Protein AF-A0A8X6ITY4-F1 (afdb_monomer)

Solvent-accessible surface area (backbone atoms only — not comparable to full-atom values): 6793 Å² total; per-residue (Å²): 144,66,68,73,61,58,65,55,49,57,58,50,57,52,49,53,52,47,64,65,48,44,60,57,50,52,51,54,51,50,52,28,56,56,39,43,47,49,40,56,56,49,48,52,51,38,53,52,49,51,58,48,66,70,37,70,70,45,74,76,74,50,89,73,59,66,55,54,51,52,55,52,56,58,68,53,83,68,72,70,57,53,55,90,86,76,42,61,40,34,68,66,45,56,53,49,56,50,48,50,52,50,53,52,48,51,51,54,51,52,55,56,54,55,66,71,77,111

pLDDT: mean 70.58, std 11.55, range [41.34, 90.06]

Foldseek 3Di:
DPPVVVVVVVVVVVVVVCVVCVVVVVVLVVCLVVLQCVQVVLVVVLVVLVVVLPPCVVVPVDPDPVPVVSVVSNPDDTDFDDDVVPDGSHPVRVVVVVVVCVVVVVVVVVVVVVVVVD

Radius of gyration: 25.49 Å; Cα contacts (8 Å, |Δi|>4): 46; chains: 1; bounding box: 55×28×75 Å

Sequence (118 aa):
MSIGVQQQLLPRETMELVTNAYPGLVIVVSITVCSSSIPEYLSKIKITVGSLLDNEMFRNINKGKDLTLFKRIERKKVIYMSAYDMVYFKKSFLLSAFGVLFSYGLLVVNLNLNRKNE

Secondary structure (DSSP, 8-state):
--HHHHHHHHHHHHHHHHHHHHHHHHHHHHHHHHHHHHHHHHHHHHHHHHHHHHSTHHHHH--SSHHHHHHHHHHS-----EETTTEE-SHHHHHHHHHHHHHHHHHHHHHHHHHT--

Mean predicted aligned error: 14.57 Å

Organism: Trichonephila clavata (NCBI:txid2740835)

Structure (mmCIF, N/CA/C/O backbone):
data_AF-A0A8X6ITY4-F1
#
_entry.id   AF-A0A8X6ITY4-F1
#
loop_
_atom_site.group_PDB
_atom_site.id
_atom_site.type_symbol
_atom_site.label_atom_id
_atom_site.label_alt_id
_atom_site.label_comp_id
_atom_site.label_asym_id
_atom_site.label_entity_id
_atom_site.label_seq_id
_atom_site.pdbx_PDB_ins_code
_atom_site.Cartn_x
_atom_site.Cartn_y
_atom_site.Cartn_z
_atom_site.occupancy
_atom_site.B_iso_or_equiv
_atom_site.auth_seq_id
_atom_site.auth_comp_id
_atom_site.auth_asym_id
_atom_site.auth_atom_id
_atom_site.pdbx_PDB_model_num
ATOM 1 N N . MET A 1 1 ? 26.419 8.743 -41.011 1.00 42.31 1 MET A N 1
ATOM 2 C CA . MET A 1 1 ? 26.246 9.667 -39.866 1.00 42.31 1 MET A CA 1
ATOM 3 C C . MET A 1 1 ? 24.788 9.642 -39.375 1.00 42.31 1 MET A C 1
ATOM 5 O O . MET A 1 1 ? 24.166 10.685 -39.277 1.00 42.31 1 MET A O 1
ATOM 9 N N . SER A 1 2 ? 24.223 8.459 -39.077 1.00 41.34 2 SER A N 1
ATOM 10 C CA . SER A 1 2 ? 22.781 8.317 -38.742 1.00 41.34 2 SER A CA 1
ATOM 11 C C . SER A 1 2 ? 22.495 7.564 -37.439 1.00 41.34 2 SER A C 1
ATOM 13 O O . SER A 1 2 ? 21.344 7.460 -37.034 1.00 41.34 2 SER A O 1
ATOM 15 N N . ILE A 1 3 ? 23.528 7.067 -36.752 1.00 48.34 3 ILE A N 1
ATOM 16 C CA . ILE A 1 3 ? 23.370 6.277 -35.518 1.00 48.34 3 ILE A CA 1
ATOM 17 C C . ILE A 1 3 ? 23.179 7.199 -34.294 1.00 48.34 3 ILE A C 1
ATOM 19 O O . ILE A 1 3 ? 22.413 6.883 -33.389 1.00 48.34 3 ILE A O 1
ATOM 23 N N . GLY A 1 4 ? 23.793 8.391 -34.307 1.00 44.16 4 GLY A N 1
ATOM 24 C CA . GLY A 1 4 ? 23.734 9.353 -33.196 1.00 44.16 4 GLY A CA 1
ATOM 25 C C . GLY A 1 4 ? 22.393 10.079 -33.023 1.00 44.16 4 GLY A C 1
ATOM 26 O O . GLY A 1 4 ? 22.088 10.518 -31.921 1.00 44.16 4 GLY A O 1
ATOM 27 N N . VAL A 1 5 ? 21.568 10.176 -34.073 1.00 47.44 5 VAL A N 1
ATOM 28 C CA . VAL A 1 5 ? 20.260 10.865 -34.006 1.00 47.44 5 VAL A CA 1
ATOM 29 C C . VAL A 1 5 ? 19.174 9.942 -33.427 1.00 47.44 5 VAL A C 1
ATOM 31 O O . VAL A 1 5 ? 18.335 10.383 -32.647 1.00 47.44 5 VAL A O 1
ATOM 34 N N . GLN A 1 6 ? 19.239 8.637 -33.716 1.00 45.00 6 GLN A N 1
ATOM 35 C CA . GLN A 1 6 ? 18.326 7.626 -33.155 1.00 45.00 6 GLN A CA 1
ATOM 36 C C . GLN A 1 6 ? 18.548 7.404 -31.648 1.00 45.00 6 GLN A C 1
ATOM 38 O O . GLN A 1 6 ? 17.592 7.236 -30.894 1.00 45.00 6 GLN A O 1
ATOM 43 N N . GLN A 1 7 ? 19.799 7.478 -31.181 1.00 48.28 7 GLN A N 1
ATOM 44 C CA . GLN A 1 7 ? 20.130 7.354 -29.755 1.00 48.28 7 GLN A CA 1
ATOM 45 C C . GLN A 1 7 ? 19.698 8.548 -28.899 1.00 48.28 7 GLN A C 1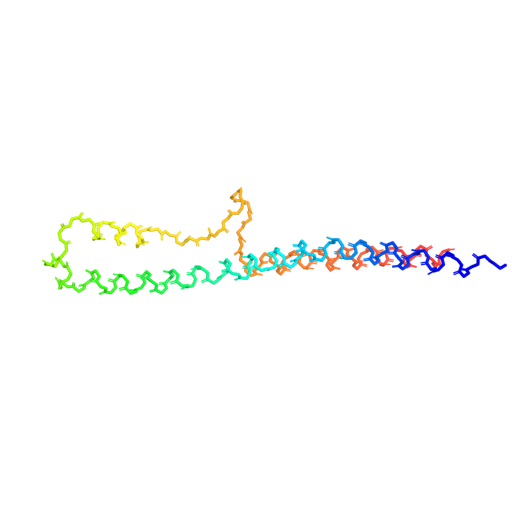
ATOM 47 O O . GLN A 1 7 ? 19.646 8.398 -27.685 1.00 48.28 7 GLN A O 1
ATOM 52 N N . GLN A 1 8 ? 19.394 9.709 -29.488 1.00 49.72 8 GLN A N 1
ATOM 53 C CA . GLN A 1 8 ? 18.933 10.894 -28.752 1.00 49.72 8 GLN A CA 1
ATOM 54 C C . GLN A 1 8 ? 17.404 11.025 -28.711 1.00 49.72 8 GLN A C 1
ATOM 56 O O . GLN A 1 8 ? 16.881 11.645 -27.787 1.00 49.72 8 GLN A O 1
ATOM 61 N N . LEU A 1 9 ? 16.681 10.408 -29.654 1.00 51.16 9 LEU A N 1
ATOM 62 C CA . LEU A 1 9 ? 15.213 10.364 -29.632 1.00 51.16 9 LEU A CA 1
ATOM 63 C C . LEU A 1 9 ? 14.686 9.411 -28.552 1.00 51.16 9 LEU A C 1
ATOM 65 O O . LEU A 1 9 ? 13.825 9.792 -27.767 1.00 51.16 9 LEU A O 1
ATOM 69 N N . LEU A 1 10 ? 15.254 8.202 -28.464 1.00 55.12 10 LEU A N 1
ATOM 70 C CA . LEU A 1 10 ? 14.861 7.191 -27.477 1.00 55.12 10 LEU A CA 1
ATOM 71 C C . LEU A 1 10 ? 14.874 7.708 -26.017 1.00 55.12 10 LEU A C 1
ATOM 73 O O . LEU A 1 10 ? 13.869 7.536 -25.330 1.00 55.12 10 LEU A O 1
ATOM 77 N N . PRO A 1 11 ? 15.943 8.371 -25.522 1.00 61.34 11 PRO A N 1
ATOM 78 C CA . PRO A 1 11 ? 15.975 8.887 -24.158 1.00 61.34 11 PRO A CA 1
ATOM 79 C C . PRO A 1 11 ? 14.970 10.020 -23.939 1.00 61.34 11 PRO A C 1
ATOM 81 O O . PRO A 1 11 ? 14.413 10.112 -22.851 1.00 61.34 11 PRO A O 1
ATOM 84 N N . ARG A 1 12 ? 14.685 10.844 -24.954 1.00 62.81 12 ARG A N 1
ATOM 85 C CA . ARG A 1 12 ? 13.760 11.980 -24.838 1.00 62.81 12 ARG A CA 1
ATOM 86 C C . ARG A 1 12 ? 12.310 11.515 -24.683 1.00 62.81 12 ARG A C 1
ATOM 88 O O . ARG A 1 12 ? 11.652 11.914 -23.730 1.00 62.81 12 ARG A O 1
ATOM 95 N N . GLU A 1 13 ? 11.878 10.579 -25.523 1.00 65.81 13 GLU A N 1
ATOM 96 C CA . GLU A 1 13 ? 10.553 9.944 -25.442 1.00 65.81 13 GLU A CA 1
ATOM 97 C C . GLU A 1 13 ? 10.366 9.196 -24.111 1.00 65.81 13 GLU A C 1
ATOM 99 O O . GLU A 1 13 ? 9.334 9.310 -23.448 1.00 65.81 13 GLU A O 1
ATOM 104 N N . THR A 1 14 ? 11.394 8.467 -23.655 1.00 70.31 14 THR A N 1
ATOM 105 C CA . THR A 1 14 ? 11.337 7.789 -22.348 1.00 70.31 14 THR A CA 1
ATOM 106 C C . THR A 1 14 ? 11.293 8.773 -21.182 1.00 70.31 14 THR A C 1
ATOM 108 O O . THR A 1 14 ? 10.638 8.502 -20.178 1.00 70.31 14 THR A O 1
ATOM 111 N N . MET A 1 15 ? 11.956 9.923 -21.307 1.00 72.31 15 MET A N 1
ATOM 112 C CA . MET A 1 15 ? 11.986 10.953 -20.276 1.00 72.31 15 MET A CA 1
ATOM 113 C C . MET A 1 15 ? 10.629 11.653 -20.171 1.00 72.31 15 MET A C 1
ATOM 115 O O . MET A 1 15 ? 10.141 11.825 -19.061 1.00 72.31 15 MET A O 1
ATOM 119 N N . GLU A 1 16 ? 9.966 11.944 -21.292 1.00 74.69 16 GLU A N 1
ATOM 120 C CA . GLU A 1 16 ? 8.606 12.500 -21.311 1.00 74.69 16 GLU A CA 1
ATOM 121 C C . GLU A 1 16 ? 7.572 11.535 -20.711 1.00 74.69 16 GLU A C 1
ATOM 123 O O . GLU A 1 16 ? 6.755 11.937 -19.877 1.00 74.69 16 GLU A O 1
ATOM 128 N N . LEU A 1 17 ? 7.657 10.242 -21.042 1.00 74.94 17 LEU A N 1
ATOM 1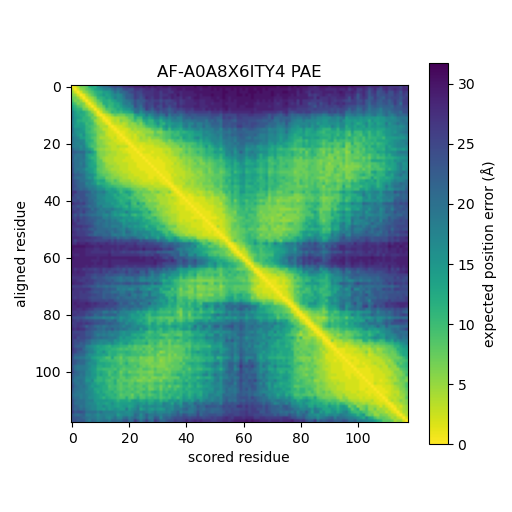29 C CA . LEU A 1 17 ? 6.832 9.192 -20.434 1.00 74.94 17 LEU A CA 1
ATOM 130 C C . LEU A 1 17 ? 7.025 9.106 -18.916 1.00 74.94 17 LEU A C 1
ATOM 132 O O . LEU A 1 17 ? 6.047 9.042 -18.168 1.00 74.94 17 LEU A O 1
ATOM 136 N N . VAL A 1 18 ? 8.276 9.135 -18.450 1.00 76.62 18 VAL A N 1
ATOM 137 C CA . VAL A 1 18 ? 8.593 9.118 -17.017 1.00 76.62 18 VAL A CA 1
ATOM 138 C C . VAL A 1 18 ? 8.064 10.375 -16.337 1.00 76.62 18 VAL A C 1
ATOM 140 O O . VAL A 1 18 ? 7.409 10.266 -15.303 1.00 76.62 18 VAL A O 1
ATOM 143 N N . THR A 1 19 ? 8.282 11.559 -16.912 1.00 80.38 19 THR A N 1
ATOM 144 C CA . THR A 1 19 ? 7.802 12.826 -16.344 1.00 80.38 19 THR A CA 1
ATOM 145 C C . THR A 1 19 ? 6.278 12.872 -16.256 1.00 80.38 19 THR A C 1
ATOM 147 O O . THR A 1 19 ? 5.752 13.394 -15.276 1.00 80.38 19 THR A O 1
ATOM 150 N N . ASN A 1 20 ? 5.562 12.279 -17.213 1.00 80.81 20 ASN A N 1
ATOM 151 C CA . ASN A 1 20 ? 4.102 12.242 -17.203 1.00 80.81 20 ASN A CA 1
ATOM 152 C C . ASN A 1 20 ? 3.532 11.189 -16.227 1.00 80.81 20 ASN A C 1
ATOM 154 O O . ASN A 1 20 ? 2.520 11.424 -15.569 1.00 80.81 20 ASN A O 1
ATOM 158 N N . ALA A 1 21 ? 4.194 10.036 -16.076 1.00 80.62 21 ALA A N 1
ATOM 159 C CA . ALA A 1 21 ? 3.762 8.970 -15.163 1.00 80.62 21 ALA A CA 1
ATOM 160 C C . ALA A 1 21 ? 4.142 9.231 -13.691 1.00 80.62 21 ALA A C 1
ATOM 162 O O . ALA A 1 21 ? 3.446 8.787 -12.773 1.00 80.62 21 ALA A O 1
ATOM 163 N N . TYR A 1 22 ? 5.230 9.969 -13.457 1.00 82.12 22 TYR A N 1
ATOM 164 C CA . TYR A 1 22 ? 5.747 10.298 -12.129 1.00 82.12 22 TYR A CA 1
ATOM 165 C C . TYR A 1 22 ? 4.716 10.947 -11.188 1.00 82.12 22 TYR A C 1
ATOM 167 O O . TYR A 1 22 ? 4.537 10.430 -10.083 1.00 82.12 22 TYR A O 1
ATOM 175 N N . PRO A 1 23 ? 3.986 12.017 -11.569 1.00 86.31 23 PRO A N 1
ATOM 176 C CA . PRO A 1 23 ? 2.999 12.627 -10.679 1.00 86.31 23 PRO A CA 1
ATOM 177 C C . PRO A 1 23 ? 1.880 11.650 -10.301 1.00 86.31 23 PRO A C 1
ATOM 179 O O 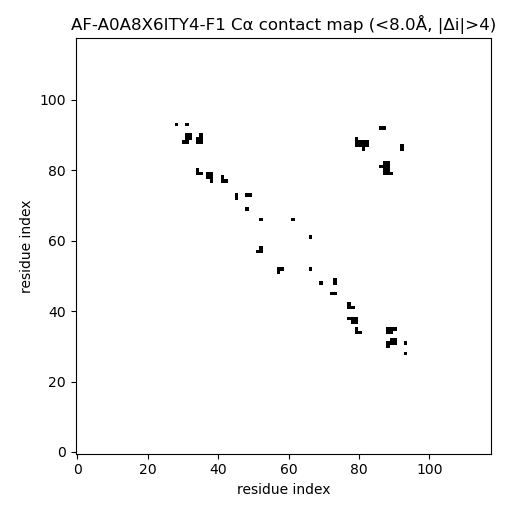. PRO A 1 23 ? 1.469 11.618 -9.142 1.00 86.31 23 PRO A O 1
ATOM 182 N N . GLY A 1 24 ? 1.438 10.797 -11.232 1.00 82.50 24 GLY A N 1
ATOM 183 C CA . GLY A 1 24 ? 0.453 9.750 -10.949 1.00 82.50 24 GLY A CA 1
ATOM 184 C C . GLY A 1 24 ? 0.953 8.753 -9.901 1.00 82.50 24 GLY A C 1
ATOM 185 O O . GLY A 1 24 ? 0.242 8.445 -8.943 1.00 82.50 24 GLY A O 1
ATOM 186 N N . LEU A 1 25 ? 2.206 8.313 -10.026 1.00 83.38 25 LEU A N 1
ATOM 187 C CA . LEU A 1 25 ? 2.867 7.450 -9.043 1.00 83.38 25 LEU A CA 1
ATOM 188 C C . LEU A 1 25 ? 2.946 8.109 -7.662 1.00 83.38 25 LEU A C 1
ATOM 190 O O . LEU A 1 25 ? 2.573 7.489 -6.665 1.00 83.38 25 LEU A O 1
ATOM 194 N N . VAL A 1 26 ? 3.371 9.374 -7.597 1.00 85.06 26 VAL A N 1
ATOM 195 C CA . VAL A 1 26 ? 3.463 10.127 -6.337 1.00 85.06 26 VAL A CA 1
ATOM 196 C C . VAL A 1 26 ? 2.096 10.239 -5.663 1.00 85.06 26 VAL A C 1
ATOM 198 O O . VAL A 1 26 ? 1.994 10.025 -4.453 1.00 85.06 26 VAL A O 1
ATOM 201 N N . ILE A 1 27 ? 1.035 10.521 -6.423 1.00 85.12 27 ILE A N 1
ATOM 202 C CA . ILE A 1 27 ? -0.333 10.608 -5.896 1.00 85.12 27 ILE A CA 1
ATOM 203 C C . ILE A 1 27 ? -0.782 9.260 -5.319 1.00 85.12 27 ILE A C 1
ATOM 205 O O . ILE A 1 27 ? -1.232 9.207 -4.174 1.00 85.12 27 ILE A O 1
ATOM 209 N N . VAL A 1 28 ? -0.622 8.160 -6.061 1.00 82.19 28 VAL A N 1
ATOM 210 C CA . VAL A 1 28 ? -1.053 6.821 -5.614 1.00 82.19 28 VAL A CA 1
ATOM 211 C C . VAL A 1 28 ? -0.293 6.374 -4.365 1.00 82.19 28 VAL A C 1
ATOM 213 O O . VAL A 1 28 ? -0.897 5.853 -3.420 1.00 82.19 28 VAL A O 1
ATOM 216 N N . VAL A 1 29 ? 1.021 6.608 -4.324 1.00 80.81 29 VAL A N 1
ATOM 217 C CA . VAL A 1 29 ? 1.852 6.300 -3.154 1.00 80.81 29 VAL A CA 1
ATOM 218 C C . VAL A 1 29 ? 1.414 7.139 -1.959 1.00 80.81 29 VAL A C 1
ATOM 220 O O . VAL A 1 29 ? 1.180 6.582 -0.888 1.00 80.81 29 VAL A O 1
ATOM 223 N N . SER A 1 30 ? 1.221 8.447 -2.140 1.00 81.50 30 SER A N 1
ATOM 224 C CA . SER A 1 30 ? 0.813 9.353 -1.061 1.00 81.50 30 SER A CA 1
ATOM 225 C C . SER A 1 30 ? -0.550 8.969 -0.486 1.00 81.50 30 SER A C 1
ATOM 227 O O . SER A 1 30 ? -0.689 8.827 0.728 1.00 81.50 30 SER A O 1
ATOM 229 N N . ILE A 1 31 ? -1.542 8.715 -1.347 1.00 80.50 31 ILE A N 1
ATOM 230 C CA . ILE A 1 31 ? -2.878 8.269 -0.930 1.00 80.50 31 ILE A CA 1
ATOM 231 C C . ILE A 1 31 ? -2.782 6.950 -0.171 1.00 80.50 31 ILE A C 1
ATOM 233 O O . ILE A 1 31 ? -3.402 6.812 0.882 1.00 80.50 31 ILE A O 1
ATOM 237 N N . THR A 1 32 ? -1.995 5.989 -0.655 1.00 78.38 32 THR A N 1
ATOM 238 C CA . THR A 1 32 ? -1.901 4.679 -0.002 1.00 78.38 32 THR A CA 1
ATOM 239 C C . THR A 1 32 ? -1.169 4.754 1.337 1.00 78.38 32 THR A C 1
ATOM 241 O O . THR A 1 32 ? -1.593 4.117 2.301 1.00 78.38 32 THR A O 1
ATOM 244 N N . VAL A 1 33 ? -0.102 5.553 1.437 1.00 77.88 33 VAL A N 1
ATOM 245 C CA . VAL A 1 33 ? 0.631 5.770 2.692 1.00 77.88 33 VAL A CA 1
ATOM 246 C C . VAL A 1 33 ? -0.271 6.453 3.716 1.00 77.88 33 VAL 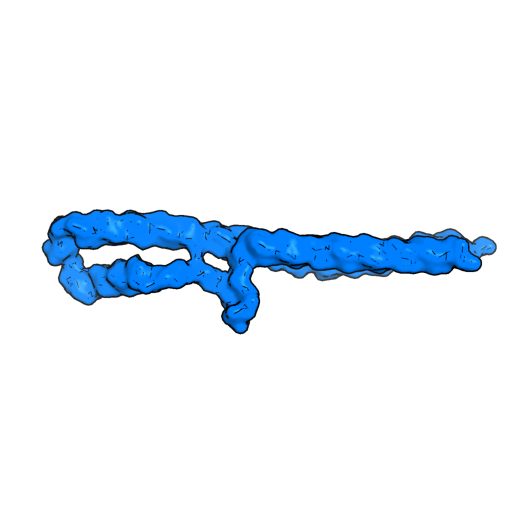A C 1
ATOM 248 O O . VAL A 1 33 ? -0.438 5.917 4.813 1.00 77.88 33 VAL A O 1
ATOM 251 N N . CYS A 1 34 ? -0.922 7.559 3.348 1.00 75.44 34 CYS A N 1
ATOM 252 C CA . CYS A 1 34 ? -1.865 8.257 4.221 1.00 75.44 34 CYS A CA 1
ATOM 253 C C . CYS A 1 34 ? -3.018 7.340 4.647 1.00 75.44 34 CYS A C 1
ATOM 255 O O . CYS A 1 34 ? -3.319 7.242 5.836 1.00 75.44 34 CYS A O 1
ATOM 257 N N . SER A 1 35 ? -3.602 6.597 3.703 1.00 71.81 35 SER A N 1
ATOM 258 C CA . SER A 1 35 ? -4.705 5.664 3.970 1.00 71.81 35 SER A CA 1
ATOM 259 C C . SER A 1 35 ? -4.302 4.509 4.874 1.00 71.81 35 SER A C 1
ATOM 261 O O . SER A 1 35 ? -5.124 4.037 5.654 1.00 71.81 35 SER A O 1
ATOM 263 N N . SER A 1 36 ? -3.042 4.069 4.819 1.00 70.38 36 SER A N 1
ATOM 264 C CA . SER A 1 36 ? -2.552 2.992 5.680 1.00 70.38 36 SER A CA 1
ATOM 265 C C . SER A 1 36 ? -2.484 3.383 7.157 1.00 70.38 36 SER A C 1
ATOM 267 O O . SER A 1 36 ? -2.642 2.515 8.014 1.00 70.38 36 SER A O 1
ATOM 269 N N . SER A 1 37 ? -2.310 4.673 7.455 1.00 71.75 37 SER A N 1
ATOM 270 C CA . SER A 1 37 ? -2.240 5.185 8.827 1.00 71.75 37 SER A CA 1
ATOM 271 C C . SER A 1 37 ? -3.625 5.451 9.430 1.00 71.75 37 SER A C 1
ATOM 273 O O . SER A 1 37 ? -3.801 5.349 10.643 1.00 71.75 37 SER A O 1
ATOM 275 N N . ILE A 1 38 ? -4.641 5.738 8.605 1.00 75.19 38 ILE A N 1
ATOM 276 C CA . ILE A 1 38 ? -6.036 5.955 9.038 1.00 75.19 38 ILE A CA 1
ATOM 277 C C . ILE A 1 38 ? -6.568 4.829 9.951 1.00 75.19 38 ILE A C 1
ATOM 279 O O . ILE A 1 38 ? -7.077 5.149 11.028 1.00 75.19 38 ILE A O 1
ATOM 283 N N . PRO A 1 39 ? -6.454 3.528 9.609 1.00 70.44 39 PRO A N 1
ATOM 284 C CA . PRO A 1 39 ? -6.956 2.456 10.465 1.00 70.44 39 PRO A CA 1
ATOM 285 C C . PRO A 1 39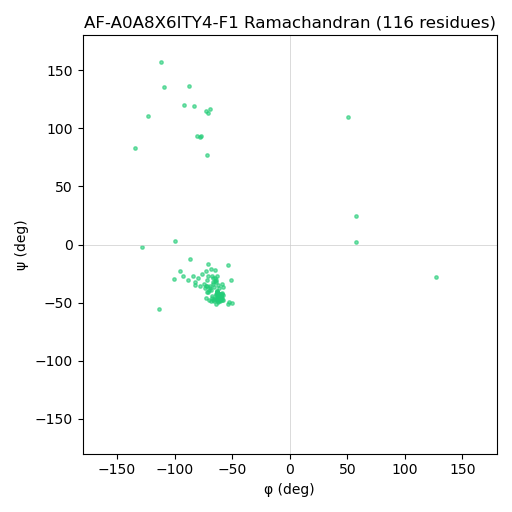 ? -6.185 2.330 11.788 1.00 70.44 39 PRO A C 1
ATOM 287 O O . PRO A 1 39 ? -6.785 1.940 12.788 1.00 70.44 39 PRO A O 1
ATOM 290 N N . GLU A 1 40 ? -4.897 2.690 11.838 1.00 73.50 40 GLU A N 1
ATOM 291 C CA . GLU A 1 40 ? -4.127 2.723 13.092 1.00 73.50 40 GLU A CA 1
ATOM 292 C C . GLU A 1 40 ? -4.619 3.828 14.028 1.00 73.50 40 GLU A C 1
ATOM 294 O O . GLU A 1 40 ? -4.888 3.571 15.204 1.00 73.50 40 GLU A O 1
ATOM 299 N N . TYR A 1 41 ? -4.784 5.051 13.516 1.00 73.44 41 TYR A N 1
ATOM 300 C CA . TYR A 1 41 ? -5.323 6.160 14.306 1.00 73.44 41 TYR A CA 1
ATOM 301 C C . TYR A 1 41 ? -6.757 5.884 14.757 1.00 73.44 41 TYR A C 1
ATOM 303 O O . TYR A 1 41 ? -7.101 6.120 15.914 1.00 73.44 41 TYR A O 1
ATOM 311 N N . LEU A 1 42 ? -7.580 5.309 13.881 1.00 73.88 42 LEU A N 1
ATOM 312 C CA . LEU A 1 42 ? -8.944 4.933 14.222 1.00 73.88 42 LEU A CA 1
ATOM 313 C C . LEU A 1 42 ? -8.994 3.819 15.276 1.00 73.88 42 LEU A C 1
ATOM 315 O O . LEU A 1 42 ? -9.859 3.850 16.147 1.00 73.88 42 LEU A O 1
ATOM 319 N N . SER A 1 43 ? -8.067 2.858 15.233 1.00 74.50 43 SER A N 1
ATOM 320 C CA . SER A 1 43 ? -7.940 1.823 16.266 1.00 74.50 43 SER A CA 1
ATOM 321 C C . SER A 1 43 ? -7.642 2.440 17.634 1.00 74.50 43 SER A C 1
ATOM 323 O O . SER A 1 43 ? -8.308 2.112 18.614 1.00 74.50 43 SER A O 1
ATOM 325 N N . LYS A 1 44 ? -6.722 3.414 17.695 1.00 79.81 44 LYS A N 1
ATOM 326 C CA . LYS A 1 44 ? -6.433 4.160 18.931 1.00 79.81 44 LYS A CA 1
ATOM 327 C C . LYS A 1 44 ? -7.666 4.902 19.443 1.00 79.81 44 LYS A C 1
ATOM 329 O O . LYS A 1 44 ? -8.012 4.750 20.609 1.00 79.81 44 LYS A O 1
ATOM 334 N N . ILE A 1 45 ? -8.375 5.620 18.567 1.00 78.62 45 ILE A N 1
ATOM 335 C CA . ILE A 1 45 ? -9.629 6.304 18.921 1.00 78.62 45 ILE A CA 1
ATOM 336 C C . ILE A 1 45 ? -10.655 5.297 19.448 1.00 78.62 45 ILE A C 1
ATOM 338 O O . ILE A 1 45 ? -11.287 5.553 20.465 1.00 78.62 45 ILE A O 1
ATOM 342 N N . LYS A 1 46 ? -10.797 4.132 18.809 1.00 76.94 46 LYS A N 1
ATOM 343 C CA . LYS A 1 46 ? -11.722 3.085 19.251 1.00 76.94 46 LYS A CA 1
ATOM 344 C C . LYS A 1 46 ? -11.377 2.558 20.645 1.00 76.94 46 LYS A C 1
ATOM 346 O O . LYS A 1 46 ? -12.285 2.390 21.450 1.00 76.94 46 LYS A O 1
ATOM 351 N N . ILE A 1 47 ? -10.098 2.320 20.935 1.00 80.06 47 ILE A N 1
ATOM 352 C CA . ILE A 1 47 ? -9.639 1.868 22.257 1.00 80.06 47 ILE A CA 1
ATOM 353 C C . ILE A 1 47 ? -9.941 2.933 23.315 1.00 80.06 47 ILE A C 1
ATOM 355 O O . ILE A 1 47 ? -10.529 2.624 24.350 1.00 80.06 47 ILE A O 1
ATOM 359 N N . THR A 1 48 ? -9.606 4.196 23.038 1.00 80.06 48 THR A N 1
ATOM 360 C CA . THR A 1 48 ? -9.874 5.310 23.955 1.00 80.06 48 THR A CA 1
ATOM 361 C C . THR A 1 48 ? -11.374 5.486 24.193 1.00 80.06 48 THR A C 1
ATOM 363 O O . THR A 1 48 ? -11.803 5.583 25.338 1.00 80.06 48 THR A O 1
ATOM 366 N N . VAL A 1 49 ? -12.192 5.443 23.140 1.00 76.44 49 VAL A N 1
ATOM 367 C CA . VAL A 1 49 ? -13.656 5.514 23.243 1.00 76.44 49 VAL A CA 1
ATOM 368 C C . VAL A 1 49 ? -14.226 4.333 24.026 1.00 76.44 49 VAL A C 1
ATOM 370 O O . VAL A 1 49 ? -15.087 4.551 24.869 1.00 76.44 49 VAL A O 1
ATOM 373 N N . GLY A 1 50 ? -13.730 3.112 23.805 1.00 73.38 50 GLY A N 1
ATOM 374 C CA . GLY A 1 50 ? -14.123 1.933 24.581 1.00 73.38 50 GLY A CA 1
ATOM 375 C C . GLY A 1 50 ? -13.836 2.112 26.073 1.00 73.38 50 GLY A C 1
ATOM 376 O O . GLY A 1 50 ? -14.732 1.949 26.892 1.00 73.38 50 GLY A O 1
ATOM 377 N N . SER A 1 51 ? -12.628 2.571 26.422 1.00 77.38 51 SER A N 1
ATOM 378 C CA . SER A 1 51 ? -12.259 2.848 27.821 1.00 77.38 51 SER A CA 1
ATOM 379 C C . SER A 1 51 ? -13.077 3.977 28.464 1.00 77.38 51 SER A C 1
ATOM 381 O O . SER A 1 51 ? -13.350 3.950 29.663 1.00 77.38 51 SER A O 1
ATOM 383 N N . LEU A 1 52 ? -13.497 4.971 27.677 1.00 72.75 52 LEU A N 1
ATOM 384 C CA . LEU A 1 52 ? -14.364 6.0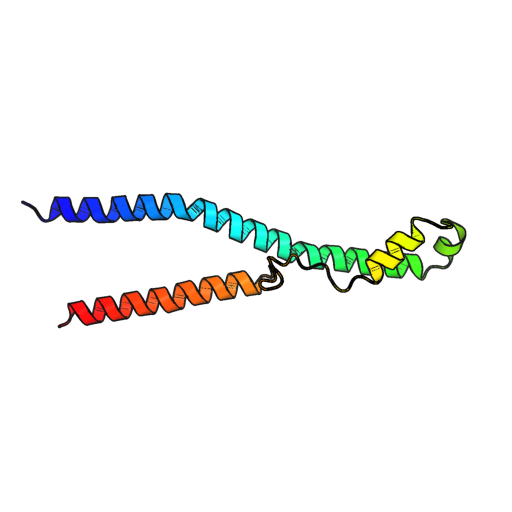60 28.131 1.00 72.75 52 LEU A CA 1
ATOM 385 C C . LEU A 1 52 ? -15.812 5.600 28.321 1.00 72.75 52 LEU A C 1
ATOM 387 O O . LEU A 1 52 ? -16.484 6.100 29.216 1.00 72.75 52 LEU A O 1
ATOM 391 N N . LEU A 1 53 ? -16.287 4.659 27.499 1.00 70.75 53 LEU A N 1
ATOM 392 C CA . LEU A 1 53 ? -17.633 4.096 27.591 1.00 70.75 53 LEU A CA 1
ATOM 393 C C . LEU A 1 53 ? -17.784 3.147 28.793 1.00 70.75 53 LEU A C 1
ATOM 395 O O . LEU A 1 53 ? -18.850 3.129 29.406 1.00 70.75 53 LEU A O 1
ATOM 399 N N . ASP A 1 54 ? -16.731 2.390 29.124 1.00 72.38 54 ASP A N 1
ATOM 400 C CA . ASP A 1 54 ? -16.691 1.466 30.273 1.00 72.38 54 ASP A CA 1
ATOM 401 C C . ASP A 1 54 ? -16.638 2.193 31.624 1.00 72.38 54 ASP A C 1
ATOM 403 O O . ASP A 1 54 ? -17.112 1.680 32.637 1.00 72.38 54 ASP A O 1
ATOM 407 N N . ASN A 1 55 ? -16.101 3.414 31.659 1.00 70.44 55 ASN A N 1
ATOM 408 C CA . ASN A 1 55 ? -16.142 4.230 32.864 1.00 70.44 55 ASN A CA 1
ATOM 409 C C . ASN A 1 55 ? -17.571 4.756 33.096 1.00 70.44 55 ASN A C 1
ATOM 411 O O . ASN A 1 55 ? -18.076 5.594 32.344 1.00 70.44 55 ASN A O 1
ATOM 415 N N . GLU A 1 56 ? -18.208 4.327 34.195 1.00 57.25 56 GLU A N 1
ATOM 416 C CA . GLU A 1 56 ? -19.576 4.719 34.594 1.00 57.25 56 GLU A CA 1
ATOM 417 C C . GLU A 1 56 ? -19.804 6.245 34.663 1.00 57.25 56 GLU A C 1
ATOM 419 O O . GLU A 1 56 ? -20.944 6.713 34.594 1.00 57.25 56 GLU A O 1
ATOM 424 N N . MET A 1 57 ? -18.729 7.036 34.720 1.00 55.66 57 MET A N 1
ATOM 425 C CA . MET A 1 57 ? -18.740 8.500 34.691 1.00 55.66 57 MET A CA 1
ATOM 426 C C . MET A 1 57 ? -19.394 9.080 33.418 1.00 55.66 57 MET A C 1
ATOM 428 O O . MET A 1 57 ? -20.095 10.090 33.491 1.00 55.66 57 MET A O 1
ATOM 432 N N . PHE A 1 58 ? -19.254 8.427 32.257 1.00 58.06 58 PHE A N 1
ATOM 433 C CA . PHE A 1 58 ? -19.834 8.906 30.989 1.00 58.06 58 PHE A CA 1
ATOM 434 C C . PHE A 1 58 ? -21.347 8.657 30.882 1.00 58.06 58 PHE A C 1
ATOM 436 O O . PHE A 1 58 ? -22.057 9.410 30.207 1.00 58.06 58 PHE A O 1
ATOM 443 N N . ARG A 1 59 ? -21.865 7.645 31.600 1.00 56.09 59 ARG A N 1
ATOM 444 C CA . ARG A 1 59 ? -23.303 7.318 31.663 1.00 56.09 59 ARG A CA 1
ATOM 445 C C . ARG A 1 59 ? -24.119 8.450 32.295 1.00 56.09 59 ARG A C 1
ATOM 447 O O . ARG A 1 59 ? -25.295 8.604 31.969 1.00 56.09 59 ARG A O 1
ATOM 454 N N . ASN A 1 60 ? -23.492 9.247 33.164 1.00 56.38 60 ASN A N 1
ATOM 455 C CA . ASN A 1 60 ? -24.141 10.359 33.858 1.00 56.38 60 ASN A CA 1
ATOM 456 C C . ASN A 1 60 ? -23.999 11.708 33.127 1.00 56.38 60 ASN A C 1
ATOM 458 O O . ASN A 1 60 ? -24.873 12.559 33.266 1.00 56.38 60 ASN A O 1
ATOM 462 N N . ILE A 1 61 ? -22.937 11.898 32.332 1.00 59.09 61 ILE A N 1
ATOM 463 C CA . ILE A 1 61 ? -22.599 13.198 31.723 1.00 59.09 61 ILE A CA 1
ATOM 464 C C . ILE A 1 61 ? -23.282 13.420 30.365 1.00 59.09 61 ILE A C 1
ATOM 466 O O . ILE A 1 61 ? -23.593 14.562 30.039 1.00 59.09 61 ILE A O 1
ATOM 470 N N . ASN A 1 62 ? -23.555 12.378 29.566 1.00 57.62 62 ASN A N 1
ATOM 471 C CA . ASN A 1 62 ? -23.967 12.602 28.175 1.00 57.62 62 ASN A CA 1
ATOM 472 C C . ASN A 1 62 ? -25.175 11.753 27.735 1.00 57.62 62 ASN A C 1
ATOM 474 O O . ASN A 1 62 ? -25.060 10.692 27.113 1.00 57.62 62 ASN A O 1
ATOM 478 N N . LYS A 1 63 ? -26.377 12.240 28.069 1.00 58.84 63 LYS A N 1
ATOM 479 C CA . LYS A 1 63 ? -27.664 11.650 27.674 1.00 58.84 63 LYS A CA 1
ATOM 480 C C . LYS A 1 63 ? -28.009 12.004 26.221 1.00 58.84 63 LYS A C 1
ATOM 482 O O . LYS A 1 63 ? -28.678 12.992 25.945 1.00 58.84 63 LYS A O 1
ATOM 487 N N . GLY A 1 64 ? -27.622 11.136 25.288 1.00 59.38 64 GLY A N 1
ATOM 488 C CA . GLY A 1 64 ? -28.504 10.814 24.158 1.00 59.38 64 GLY A CA 1
ATOM 489 C C . GLY A 1 64 ? -27.941 10.949 22.745 1.00 59.38 64 GLY A C 1
ATOM 490 O O . GLY A 1 64 ? -28.390 10.202 21.882 1.00 59.38 64 GLY A O 1
ATOM 491 N N . LYS A 1 65 ? -26.957 11.821 22.477 1.00 63.78 65 LYS A N 1
ATOM 492 C CA . LYS A 1 65 ? -26.425 12.011 21.107 1.00 63.78 65 LYS A CA 1
ATOM 493 C C . LYS A 1 65 ? -24.977 11.556 20.953 1.00 63.78 65 LYS A C 1
ATOM 495 O O . LYS A 1 65 ? -24.722 10.646 20.164 1.00 63.78 65 LYS A O 1
ATOM 500 N N . ASP A 1 66 ? -24.054 12.056 21.763 1.00 65.38 66 ASP A N 1
ATOM 501 C CA . ASP A 1 66 ? -22.635 11.702 21.604 1.00 65.38 66 ASP A CA 1
ATOM 502 C C . ASP A 1 66 ? -22.352 10.246 21.973 1.00 65.38 66 ASP A C 1
ATOM 504 O O . ASP A 1 66 ? -21.618 9.561 21.265 1.00 65.38 66 ASP A O 1
ATOM 508 N N . LEU A 1 67 ? -23.022 9.713 23.002 1.00 67.75 67 LEU A N 1
ATOM 509 C CA . LEU A 1 67 ? -22.918 8.297 23.370 1.00 67.75 67 LEU A CA 1
ATOM 510 C C . LEU A 1 67 ? -23.327 7.379 22.202 1.00 67.75 67 LEU A C 1
ATOM 512 O O . LEU A 1 67 ? -22.726 6.328 21.983 1.00 67.75 67 LEU A O 1
ATOM 516 N N . THR A 1 68 ? -24.330 7.785 21.415 1.00 68.69 68 THR A N 1
ATOM 517 C CA . THR A 1 68 ? -24.766 7.015 20.241 1.00 68.69 68 THR A CA 1
ATOM 518 C C . THR A 1 68 ? -23.758 7.093 19.099 1.00 68.69 68 THR A C 1
ATOM 520 O O . THR A 1 68 ? -23.535 6.081 18.435 1.00 68.69 68 THR A O 1
ATOM 523 N N . LEU A 1 69 ? -23.095 8.240 18.906 1.00 69.75 69 LEU A N 1
ATOM 524 C CA . LEU A 1 69 ? -22.012 8.397 17.933 1.00 69.75 69 LEU A CA 1
ATOM 525 C C . LEU A 1 69 ? -20.800 7.545 18.315 1.00 69.75 69 LEU A C 1
ATOM 527 O O . LEU A 1 69 ? -20.308 6.789 17.479 1.00 69.75 69 LEU A O 1
ATOM 531 N N . PHE A 1 70 ? -20.383 7.580 19.580 1.00 68.19 70 PHE A N 1
ATOM 532 C CA . PHE A 1 70 ? -19.279 6.769 20.091 1.00 68.19 70 PHE A CA 1
ATOM 533 C C . PHE A 1 70 ? -19.550 5.269 19.957 1.00 68.19 70 PHE A C 1
ATOM 535 O O . PHE A 1 70 ? -18.725 4.546 19.402 1.00 68.19 70 PHE A O 1
ATOM 542 N N . LYS A 1 71 ? -20.752 4.811 20.323 1.00 68.94 71 LYS A N 1
ATOM 543 C CA . LYS A 1 71 ? -21.169 3.409 20.151 1.00 68.94 71 LYS A CA 1
ATOM 544 C C . LYS A 1 71 ? -21.239 2.994 18.675 1.00 68.94 71 LYS A C 1
ATOM 546 O O . LYS A 1 71 ? -21.001 1.836 18.328 1.00 68.94 71 LYS A O 1
ATOM 551 N N . ARG A 1 72 ? -21.551 3.935 17.775 1.00 69.75 72 ARG A N 1
ATOM 552 C CA . ARG A 1 72 ? -21.552 3.716 16.318 1.00 69.75 72 ARG A CA 1
ATOM 553 C C . ARG A 1 72 ? -20.132 3.628 15.753 1.00 69.75 72 ARG A C 1
ATOM 555 O O . ARG A 1 72 ? -19.898 2.812 14.866 1.00 69.75 72 ARG A O 1
ATOM 562 N N . ILE A 1 73 ? -19.201 4.430 16.270 1.00 69.56 73 ILE A N 1
ATOM 563 C CA . ILE A 1 73 ? -17.771 4.391 15.926 1.00 69.56 73 ILE A CA 1
ATOM 564 C C . ILE A 1 73 ? -17.141 3.086 16.426 1.00 69.56 73 ILE A C 1
ATOM 566 O O . ILE A 1 73 ? -16.452 2.411 15.667 1.00 69.56 73 ILE A O 1
ATOM 570 N N . GLU A 1 74 ? -17.447 2.675 17.656 1.00 68.38 74 GLU A N 1
ATOM 571 C CA . GLU A 1 74 ? -16.971 1.425 18.252 1.00 68.38 74 GLU A CA 1
ATOM 572 C C . GLU A 1 74 ? -17.448 0.186 17.470 1.00 68.38 74 GLU A C 1
ATOM 574 O O . GLU A 1 74 ? -16.658 -0.717 17.168 1.00 68.38 74 GLU A O 1
ATOM 579 N N . ARG A 1 75 ? -18.731 0.158 1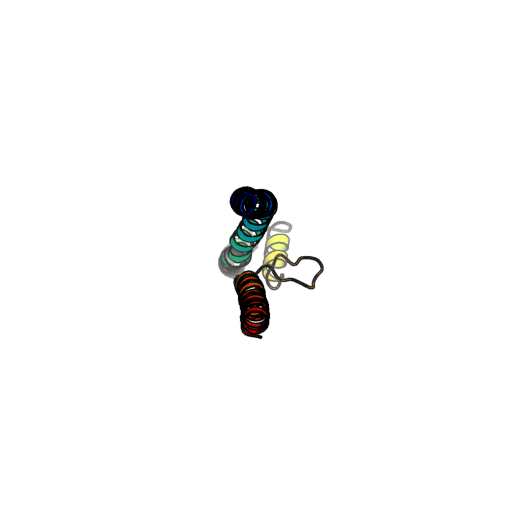7.075 1.00 68.88 75 ARG A N 1
ATOM 580 C CA . ARG A 1 75 ? -19.310 -0.941 16.283 1.00 68.88 75 ARG A CA 1
ATOM 581 C C . ARG A 1 75 ? -18.783 -1.030 14.855 1.00 68.88 75 ARG A C 1
ATOM 583 O O . ARG A 1 75 ? -18.894 -2.100 14.257 1.00 68.88 75 ARG A O 1
ATOM 590 N N . LYS A 1 76 ? -18.228 0.041 14.277 1.00 66.88 76 LYS A N 1
ATOM 591 C CA . LYS A 1 76 ? -17.651 -0.040 12.930 1.00 66.88 76 LYS A CA 1
ATOM 592 C C . LYS A 1 76 ? -16.378 -0.892 12.969 1.00 66.88 76 LYS A C 1
ATOM 594 O O . LYS A 1 76 ? -15.389 -0.568 13.624 1.00 66.88 76 LYS A O 1
ATOM 599 N N . LYS A 1 77 ? -16.415 -2.018 12.254 1.00 58.12 77 LYS A N 1
ATOM 600 C CA . LYS A 1 77 ? -15.278 -2.921 12.054 1.00 58.12 77 LYS A CA 1
ATOM 601 C C . LYS A 1 77 ? -14.359 -2.288 11.003 1.00 58.12 77 LYS A C 1
ATOM 603 O O . LYS A 1 77 ? -14.609 -2.435 9.821 1.00 58.12 77 LYS A O 1
ATOM 608 N N . VAL A 1 78 ? -13.362 -1.540 11.481 1.00 59.41 78 VAL A N 1
ATOM 609 C CA . VAL A 1 78 ? -12.195 -0.996 10.760 1.00 59.41 78 VAL A CA 1
ATOM 610 C C . VAL A 1 78 ? -12.503 -0.240 9.457 1.00 59.41 78 VAL A C 1
ATOM 612 O O . VAL A 1 78 ? -12.848 -0.819 8.434 1.00 59.41 78 VAL A O 1
ATOM 615 N N . ILE A 1 79 ? -12.321 1.082 9.472 1.00 61.91 79 ILE A N 1
ATOM 616 C CA . ILE A 1 79 ? -12.479 1.907 8.269 1.00 61.91 79 ILE A CA 1
ATOM 617 C C . ILE A 1 79 ? -11.190 1.791 7.455 1.00 61.91 79 ILE A C 1
ATOM 619 O O . ILE A 1 79 ? -10.217 2.501 7.701 1.00 61.91 79 ILE A O 1
ATOM 623 N N . TYR A 1 80 ? -11.177 0.858 6.509 1.00 61.69 80 TYR A N 1
ATOM 624 C CA . TYR A 1 80 ? -10.209 0.879 5.422 1.00 61.69 80 TYR A CA 1
ATOM 625 C C . TYR A 1 80 ? -10.774 1.733 4.296 1.00 61.69 80 TYR A C 1
ATOM 627 O O . TYR A 1 80 ? -11.950 1.618 3.950 1.00 61.69 80 TYR A O 1
ATOM 635 N N . MET A 1 81 ? -9.933 2.581 3.713 1.00 63.53 81 MET A N 1
ATOM 636 C CA . MET A 1 81 ? -10.266 3.206 2.444 1.00 63.53 81 MET A CA 1
ATOM 637 C C . MET A 1 81 ? -10.185 2.102 1.385 1.00 63.53 81 MET A C 1
ATOM 639 O O . MET A 1 81 ? -9.117 1.519 1.174 1.00 63.53 81 MET A O 1
ATOM 643 N N . SER A 1 82 ? -11.327 1.749 0.797 1.00 64.31 82 SER A N 1
ATOM 644 C CA . SER A 1 82 ? -11.400 0.840 -0.343 1.00 64.31 82 SER A CA 1
ATOM 645 C C . SER A 1 82 ? -11.791 1.627 -1.590 1.00 64.31 82 SER A C 1
ATOM 647 O O . SER A 1 82 ? -12.677 2.481 -1.550 1.00 64.31 82 SER A O 1
ATOM 649 N N . ALA A 1 83 ? -11.109 1.365 -2.702 1.00 66.75 83 ALA A N 1
ATOM 650 C CA . ALA A 1 83 ? -11.586 1.783 -4.012 1.00 66.75 83 ALA A CA 1
ATOM 651 C C . ALA A 1 83 ? -12.415 0.639 -4.591 1.00 66.75 83 ALA A C 1
ATOM 653 O O . ALA A 1 83 ? -11.908 -0.470 -4.772 1.00 66.75 83 ALA A O 1
ATOM 654 N N . TYR A 1 84 ? -13.689 0.928 -4.871 1.00 61.62 84 TYR A N 1
ATOM 655 C CA . TYR A 1 84 ? -14.595 0.026 -5.588 1.00 61.62 84 TYR A CA 1
ATOM 656 C C . TYR A 1 84 ? -14.785 -1.359 -4.929 1.00 61.62 84 TYR A C 1
ATOM 658 O O . TYR A 1 84 ? -15.059 -2.333 -5.619 1.00 61.62 84 TYR A O 1
ATOM 666 N N . ASP A 1 85 ? -14.571 -1.459 -3.608 1.00 58.00 85 ASP A N 1
ATOM 667 C CA . ASP A 1 85 ? -14.561 -2.707 -2.810 1.00 58.00 85 ASP A CA 1
ATOM 668 C C . ASP A 1 85 ? -13.552 -3.789 -3.260 1.00 58.00 85 ASP A C 1
ATOM 670 O O . ASP A 1 85 ? -13.445 -4.854 -2.662 1.00 58.00 85 ASP A O 1
ATOM 674 N N . MET A 1 86 ? -12.750 -3.497 -4.285 1.00 59.09 86 MET A N 1
ATOM 675 C CA . MET A 1 86 ? -11.805 -4.437 -4.886 1.00 59.09 86 MET A CA 1
ATOM 676 C C . MET A 1 86 ? -10.375 -4.198 -4.397 1.00 59.09 86 MET A C 1
ATOM 678 O O . MET A 1 86 ? -9.575 -5.128 -4.304 1.00 59.09 86 MET A O 1
ATOM 682 N N . VAL A 1 87 ? -10.045 -2.946 -4.061 1.00 62.50 87 VAL A N 1
ATOM 683 C CA . VAL A 1 87 ? -8.696 -2.552 -3.648 1.00 62.50 87 VAL A CA 1
ATOM 684 C C . VAL A 1 87 ? -8.739 -1.912 -2.272 1.00 62.50 87 VAL A C 1
ATOM 686 O O . VAL A 1 87 ? -9.221 -0.793 -2.106 1.00 62.50 87 VAL A O 1
ATOM 689 N N . TYR A 1 88 ? -8.186 -2.608 -1.282 1.00 66.25 88 TYR A N 1
ATOM 690 C CA . TYR A 1 88 ? -7.914 -2.030 0.030 1.00 66.25 88 TYR A CA 1
ATOM 691 C C . TYR A 1 88 ? -6.578 -1.286 -0.014 1.00 66.25 88 TYR A C 1
ATOM 693 O O . TYR A 1 88 ? -5.533 -1.900 -0.249 1.00 66.25 88 TYR A O 1
ATOM 701 N N . PHE A 1 89 ? -6.592 0.025 0.253 1.00 65.62 89 PHE A N 1
ATOM 702 C CA . PHE A 1 89 ? -5.379 0.844 0.341 1.00 65.62 89 PHE A CA 1
ATOM 703 C C . PHE A 1 89 ? -4.600 0.515 1.621 1.00 65.62 89 PHE A C 1
ATOM 705 O O . PHE A 1 89 ? -4.640 1.224 2.625 1.00 65.62 89 PHE A O 1
ATOM 712 N N . LYS A 1 90 ? -3.898 -0.616 1.592 1.00 69.19 90 LYS A N 1
ATOM 713 C CA . LYS A 1 90 ? -2.984 -1.079 2.637 1.00 69.19 90 LYS A CA 1
ATOM 714 C C . LYS A 1 90 ? -1.557 -1.031 2.097 1.00 69.19 90 LYS A C 1
ATOM 716 O O . LYS A 1 90 ? -1.347 -1.137 0.893 1.00 69.19 90 LYS A O 1
ATOM 721 N N . LYS A 1 91 ? -0.550 -0.958 2.975 1.00 65.94 91 LYS A N 1
ATOM 722 C CA . LYS A 1 91 ? 0.872 -1.050 2.572 1.00 65.94 91 LYS A CA 1
ATOM 723 C C . LYS A 1 91 ? 1.166 -2.280 1.694 1.00 65.94 91 LYS A C 1
ATOM 725 O O . LYS A 1 91 ? 2.005 -2.210 0.804 1.00 65.94 91 LYS A O 1
ATOM 730 N N . SER A 1 92 ? 0.427 -3.376 1.890 1.00 71.62 92 SER A N 1
ATOM 731 C CA . SER A 1 92 ? 0.514 -4.587 1.064 1.00 71.62 92 SER A CA 1
ATOM 732 C C . SER A 1 92 ? 0.084 -4.382 -0.394 1.00 71.62 92 SER A C 1
ATOM 734 O O . SER A 1 92 ? 0.603 -5.070 -1.264 1.00 71.62 92 SER A O 1
ATOM 736 N N . PHE A 1 93 ? -0.822 -3.440 -0.680 1.00 75.38 93 PHE A N 1
ATOM 737 C CA . PHE A 1 93 ? -1.232 -3.117 -2.049 1.00 75.38 93 PHE A CA 1
ATOM 738 C C . PHE A 1 93 ? -0.084 -2.485 -2.841 1.00 75.38 93 PHE A C 1
ATOM 740 O O . PHE A 1 93 ? 0.226 -2.954 -3.932 1.00 75.38 93 PHE A O 1
ATOM 747 N N . LEU A 1 94 ? 0.607 -1.491 -2.265 1.00 72.88 94 LEU A N 1
ATOM 748 C CA . LEU A 1 94 ? 1.795 -0.900 -2.896 1.00 72.88 94 LEU A CA 1
ATOM 749 C C . LEU A 1 94 ? 2.880 -1.947 -3.146 1.00 72.88 94 LEU A C 1
ATOM 751 O O . LEU A 1 94 ? 3.473 -1.967 -4.219 1.00 72.88 94 LEU A O 1
ATOM 755 N N . LEU A 1 95 ? 3.115 -2.830 -2.173 1.00 77.62 95 LEU A N 1
ATOM 756 C CA . LEU A 1 95 ? 4.115 -3.887 -2.300 1.00 77.62 95 LEU A CA 1
ATOM 757 C C . LEU A 1 95 ? 3.764 -4.868 -3.429 1.00 77.62 95 LEU A C 1
ATOM 759 O O . LEU A 1 95 ? 4.639 -5.273 -4.187 1.00 77.62 95 LEU A O 1
ATOM 763 N N . SER A 1 96 ? 2.481 -5.212 -3.572 1.00 83.69 96 SER A N 1
ATOM 764 C CA . SER A 1 96 ? 1.995 -6.062 -4.660 1.00 83.69 96 SER A CA 1
ATOM 765 C C . SER A 1 96 ? 2.112 -5.371 -6.020 1.00 83.69 96 SER A C 1
ATOM 767 O O . SER A 1 96 ? 2.651 -5.969 -6.947 1.00 83.69 96 SER A O 1
ATOM 769 N N . ALA A 1 97 ? 1.698 -4.106 -6.134 1.00 80.62 97 ALA A N 1
ATOM 770 C CA . ALA A 1 97 ? 1.832 -3.332 -7.367 1.00 80.62 97 ALA A CA 1
ATOM 771 C C . ALA A 1 97 ? 3.303 -3.196 -7.796 1.00 80.62 97 ALA A C 1
ATOM 773 O O . ALA A 1 97 ? 3.634 -3.395 -8.964 1.00 80.62 97 ALA A O 1
ATOM 774 N N . PHE A 1 98 ? 4.198 -2.931 -6.840 1.00 82.50 98 PHE A N 1
ATOM 775 C CA . PHE A 1 98 ? 5.636 -2.888 -7.087 1.00 82.50 98 PHE A CA 1
ATOM 776 C C . PHE A 1 98 ? 6.184 -4.254 -7.517 1.00 82.50 98 PHE A C 1
ATOM 778 O O . PHE A 1 98 ? 6.944 -4.332 -8.477 1.00 82.50 98 PHE A O 1
ATOM 785 N N . GLY A 1 99 ? 5.759 -5.336 -6.858 1.00 85.25 99 GLY A N 1
ATOM 786 C CA . GLY A 1 99 ? 6.138 -6.700 -7.224 1.00 85.25 99 GLY A CA 1
ATOM 787 C C . GLY A 1 99 ? 5.723 -7.062 -8.650 1.00 85.25 99 GLY A C 1
ATOM 788 O O . GLY A 1 99 ? 6.538 -7.579 -9.405 1.00 85.25 99 GLY A O 1
ATOM 789 N N . VAL A 1 100 ? 4.497 -6.721 -9.054 1.00 89.75 100 VAL A N 1
ATOM 790 C CA . VAL A 1 100 ? 4.006 -6.943 -10.424 1.00 89.75 100 VAL A CA 1
ATOM 791 C C . VAL A 1 100 ? 4.839 -6.155 -11.433 1.00 89.75 100 VAL A C 1
ATOM 793 O O . VAL A 1 100 ? 5.316 -6.736 -12.405 1.00 89.75 100 VAL A O 1
ATOM 796 N N . LEU A 1 101 ? 5.070 -4.860 -11.193 1.00 85.56 101 LEU A N 1
ATOM 797 C CA . LEU A 1 101 ? 5.903 -4.033 -12.072 1.00 85.56 101 LEU A CA 1
ATOM 798 C C . LEU A 1 101 ? 7.324 -4.591 -12.202 1.00 85.56 101 LEU A C 1
ATOM 800 O O . LEU A 1 101 ? 7.860 -4.650 -13.306 1.00 85.56 101 LEU A O 1
ATOM 804 N N . PHE A 1 102 ? 7.912 -5.042 -11.095 1.00 84.31 102 PHE A N 1
ATOM 805 C CA . PHE A 1 102 ? 9.245 -5.628 -11.088 1.00 84.31 102 PHE A CA 1
ATOM 806 C C . PHE A 1 102 ? 9.295 -6.954 -11.857 1.00 84.31 102 PHE A C 1
ATOM 808 O O . PHE A 1 102 ? 10.146 -7.125 -12.728 1.00 84.31 102 PHE A O 1
ATOM 815 N N . SER A 1 103 ? 8.363 -7.876 -11.596 1.00 89.94 103 SER A N 1
ATOM 816 C CA . SER A 1 103 ? 8.310 -9.180 -12.265 1.00 89.94 103 SER A CA 1
ATOM 817 C C . SER A 1 103 ? 8.060 -9.056 -13.767 1.00 89.94 103 SER A C 1
ATOM 819 O O . SER A 1 103 ? 8.775 -9.674 -14.555 1.00 89.94 103 SER A O 1
ATOM 821 N N . TYR A 1 104 ? 7.087 -8.240 -14.183 1.00 87.38 104 TYR A N 1
ATOM 822 C CA . TYR A 1 104 ? 6.816 -8.018 -15.605 1.00 87.38 104 TYR A CA 1
ATOM 823 C C . TYR A 1 104 ? 7.942 -7.239 -16.285 1.00 87.38 104 TYR A C 1
ATOM 825 O O . TYR A 1 104 ? 8.320 -7.580 -17.404 1.00 87.38 104 TYR A O 1
ATOM 833 N N . GLY A 1 105 ? 8.525 -6.245 -15.609 1.00 85.62 105 GLY A N 1
ATOM 834 C CA . GLY A 1 105 ? 9.688 -5.522 -16.115 1.00 85.62 105 GLY A CA 1
ATOM 835 C C . GLY A 1 105 ? 10.866 -6.459 -16.384 1.00 85.62 105 GLY A C 1
ATOM 836 O O . GLY A 1 105 ? 11.431 -6.440 -17.477 1.00 85.62 105 GLY A O 1
ATOM 837 N N . LEU A 1 106 ? 11.185 -7.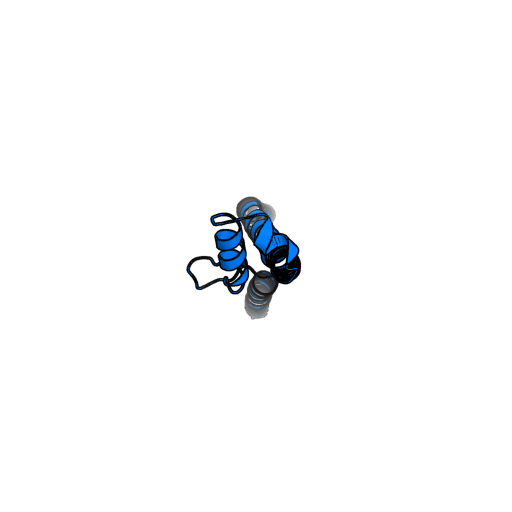341 -15.432 1.00 87.06 106 LEU A N 1
ATOM 838 C CA . LEU A 1 106 ? 12.247 -8.337 -15.581 1.00 87.06 106 LEU A CA 1
ATOM 839 C C . LEU A 1 106 ? 11.963 -9.310 -16.735 1.00 87.06 106 LEU A C 1
ATOM 841 O O . LEU A 1 106 ? 12.860 -9.619 -17.518 1.00 87.06 106 LEU A O 1
ATOM 845 N N . LEU A 1 107 ? 10.716 -9.771 -16.864 1.00 90.06 107 LEU A N 1
ATOM 846 C CA . LEU A 1 107 ? 10.302 -10.675 -17.937 1.00 90.06 107 LEU A CA 1
ATOM 847 C C . LEU A 1 107 ? 10.495 -10.035 -19.318 1.00 90.06 107 LEU A C 1
ATOM 849 O O . LEU A 1 107 ? 11.073 -10.655 -20.209 1.00 90.06 107 LEU A O 1
ATOM 853 N N . VAL A 1 108 ? 10.057 -8.785 -19.486 1.00 88.19 108 VAL A N 1
ATOM 854 C CA . VAL A 1 108 ? 10.211 -8.037 -20.742 1.00 88.19 108 VAL A CA 1
ATOM 855 C C . VAL A 1 108 ? 11.685 -7.828 -21.077 1.00 88.19 108 VAL A C 1
ATOM 857 O O . VAL A 1 108 ? 12.082 -8.034 -22.223 1.00 88.19 108 VAL A O 1
ATOM 860 N N . VAL A 1 109 ? 12.512 -7.468 -20.089 1.00 86.44 109 VAL A N 1
ATOM 861 C CA . VAL A 1 109 ? 13.960 -7.311 -20.290 1.00 86.44 109 VAL A CA 1
ATOM 862 C C . VAL A 1 109 ? 14.585 -8.629 -20.737 1.00 86.44 109 VAL A C 1
ATOM 864 O O . VAL A 1 109 ? 15.277 -8.639 -21.750 1.00 86.44 109 VAL A O 1
ATOM 867 N N . ASN A 1 110 ? 14.298 -9.738 -20.052 1.00 85.00 110 ASN A N 1
ATOM 868 C CA . ASN A 1 110 ? 14.854 -11.049 -20.393 1.00 85.00 110 ASN A CA 1
ATOM 869 C C . ASN A 1 110 ? 14.445 -11.522 -21.794 1.00 85.00 110 ASN A C 1
ATOM 871 O O . ASN A 1 110 ? 15.292 -11.995 -22.549 1.00 85.00 110 ASN A O 1
ATOM 875 N N . LEU A 1 111 ? 13.176 -11.351 -22.177 1.00 86.62 111 LEU A N 1
ATOM 876 C CA . LEU A 1 111 ? 12.703 -11.693 -23.523 1.00 86.62 111 LEU A CA 1
ATOM 877 C C . LEU A 1 111 ? 13.388 -10.846 -24.605 1.00 86.62 111 LEU A C 1
ATOM 879 O O . LEU A 1 111 ? 13.777 -11.364 -25.651 1.00 86.62 111 LEU A O 1
ATOM 883 N N . ASN A 1 112 ? 13.571 -9.549 -24.350 1.00 81.06 112 ASN A N 1
ATOM 884 C CA . ASN A 1 112 ? 14.214 -8.643 -25.298 1.00 81.06 112 ASN A CA 1
ATOM 885 C C . ASN A 1 112 ? 15.731 -8.895 -25.416 1.00 81.06 112 ASN A C 1
ATOM 887 O O . ASN A 1 112 ? 16.316 -8.694 -26.478 1.00 81.06 112 ASN A O 1
ATOM 891 N N . LEU A 1 113 ? 16.366 -9.356 -24.335 1.00 76.00 113 LEU A N 1
ATOM 892 C CA . LEU A 1 113 ? 17.780 -9.738 -24.300 1.00 76.00 113 LEU A CA 1
ATOM 893 C C . LEU A 1 113 ? 18.015 -11.047 -25.067 1.00 76.00 113 LEU A C 1
ATOM 895 O O . LEU A 1 113 ? 18.954 -11.125 -25.852 1.00 76.00 113 LEU A O 1
ATOM 899 N N . ASN A 1 114 ? 17.113 -12.025 -24.927 1.00 73.62 114 ASN A N 1
ATOM 900 C CA . ASN A 1 114 ? 17.168 -13.277 -25.684 1.00 73.62 114 ASN A CA 1
ATOM 901 C C . ASN A 1 114 ? 17.020 -13.048 -27.199 1.00 73.62 114 ASN A C 1
ATOM 903 O O . ASN A 1 114 ? 17.764 -13.618 -27.983 1.00 73.62 114 ASN A O 1
ATOM 907 N N . ARG A 1 115 ? 16.129 -12.135 -27.608 1.00 68.75 115 ARG A N 1
ATOM 908 C CA . ARG A 1 115 ? 15.912 -11.771 -29.020 1.00 68.75 115 ARG A CA 1
ATOM 909 C C . ARG A 1 115 ? 17.123 -11.091 -29.687 1.00 68.75 115 ARG A C 1
ATOM 911 O O . ARG A 1 115 ? 17.197 -11.062 -30.906 1.00 68.75 115 ARG A O 1
ATOM 918 N N . LYS A 1 116 ? 18.045 -10.493 -28.922 1.00 64.12 116 LYS A N 1
ATOM 919 C CA . LYS A 1 116 ? 19.267 -9.863 -29.465 1.00 64.12 116 LYS A CA 1
ATOM 920 C C . LYS A 1 116 ? 20.439 -10.835 -29.647 1.00 64.12 116 LYS A C 1
ATOM 922 O O . LYS A 1 116 ? 21.428 -10.441 -30.257 1.00 64.12 116 LYS A O 1
ATOM 927 N N . ASN A 1 117 ? 20.345 -12.040 -29.086 1.00 59.50 117 ASN A N 1
ATOM 928 C CA . ASN A 1 117 ? 21.392 -13.064 -29.129 1.00 59.50 117 ASN A CA 1
ATOM 929 C C . ASN A 1 117 ? 21.141 -14.138 -30.207 1.00 59.50 117 ASN A C 1
ATOM 931 O O . ASN A 1 117 ? 21.914 -15.090 -30.295 1.00 59.50 117 ASN A O 1
ATOM 935 N N . GLU A 1 118 ? 20.071 -13.982 -30.987 1.00 52.78 118 GLU A N 1
ATOM 936 C CA . GLU A 1 118 ? 19.707 -14.782 -32.164 1.00 52.78 118 GLU A CA 1
ATOM 937 C C . GLU A 1 118 ? 19.995 -13.972 -33.436 1.00 52.78 118 GLU A C 1
ATOM 939 O O . GLU A 1 118 ? 20.554 -14.555 -34.390 1.00 52.78 118 GLU A O 1
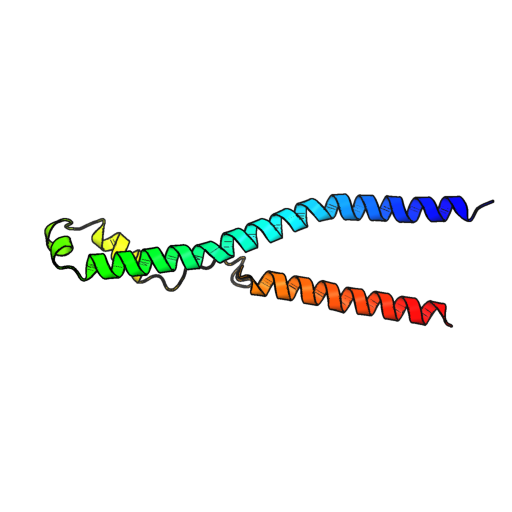#